Protein AF-A0A7X2CJX0-F1 (afdb_monomer)

pLDDT: mean 87.87, std 13.62, range [45.06, 97.94]

Structure (mmCIF, N/CA/C/O backbone):
data_AF-A0A7X2CJX0-F1
#
_entry.id   AF-A0A7X2CJX0-F1
#
loop_
_atom_site.group_PDB
_atom_site.id
_atom_site.type_symbol
_atom_site.label_atom_id
_atom_site.label_alt_id
_atom_site.label_comp_id
_atom_site.label_asym_id
_atom_site.label_entity_id
_atom_site.label_seq_id
_atom_site.pdbx_PDB_ins_code
_atom_site.Cartn_x
_atom_site.Cartn_y
_atom_site.Cartn_z
_atom_site.occupancy
_atom_site.B_iso_or_equiv
_atom_site.a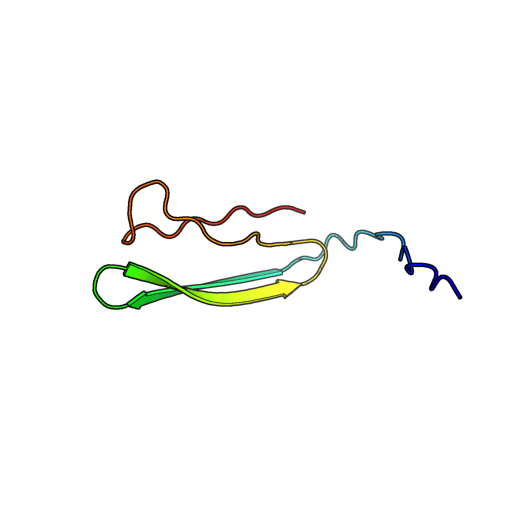uth_seq_id
_atom_site.auth_comp_id
_atom_site.auth_asym_id
_atom_site.auth_atom_id
_atom_site.pdbx_PDB_model_num
ATOM 1 N N . MET A 1 1 ? 36.718 -8.736 -0.121 1.00 45.06 1 MET A N 1
ATOM 2 C CA . MET A 1 1 ? 36.220 -8.979 -1.492 1.00 45.06 1 MET A CA 1
ATOM 3 C C . MET A 1 1 ? 34.906 -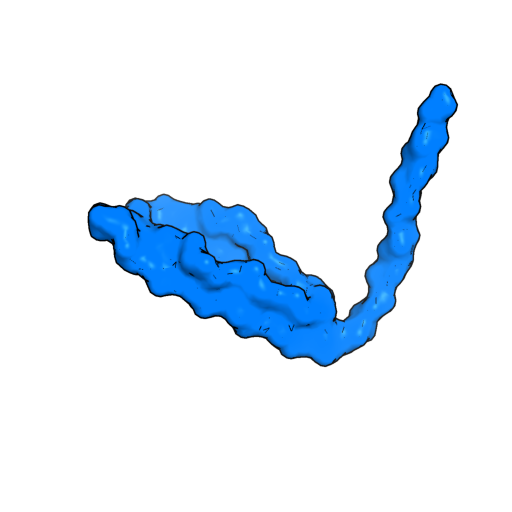8.226 -1.616 1.00 45.06 1 MET A C 1
ATOM 5 O O . MET A 1 1 ? 33.952 -8.614 -0.956 1.00 45.06 1 MET A O 1
ATOM 9 N N . ASN A 1 2 ? 34.878 -7.102 -2.336 1.00 54.84 2 ASN A N 1
ATOM 10 C CA . ASN A 1 2 ? 33.652 -6.314 -2.489 1.00 54.84 2 ASN A CA 1
ATOM 11 C C . ASN A 1 2 ? 32.795 -6.951 -3.582 1.00 54.84 2 ASN A C 1
ATOM 13 O O . ASN A 1 2 ? 33.212 -7.008 -4.735 1.00 54.84 2 ASN A O 1
ATOM 17 N N . VAL A 1 3 ? 31.622 -7.457 -3.203 1.00 62.12 3 VAL A N 1
ATOM 18 C CA . VAL A 1 3 ? 30.632 -7.985 -4.144 1.00 62.12 3 VAL A CA 1
ATOM 19 C C . VAL A 1 3 ? 30.051 -6.801 -4.909 1.00 62.12 3 VAL A C 1
ATOM 21 O O . VAL A 1 3 ? 29.374 -5.953 -4.331 1.00 62.12 3 VAL A O 1
ATOM 24 N N . THR A 1 4 ? 30.348 -6.718 -6.202 1.00 63.25 4 THR A N 1
ATOM 25 C CA . THR A 1 4 ? 29.750 -5.733 -7.102 1.00 63.25 4 THR A CA 1
ATOM 26 C C . THR A 1 4 ? 28.241 -5.966 -7.135 1.00 63.25 4 THR A C 1
ATOM 28 O O . THR A 1 4 ? 27.786 -7.034 -7.546 1.00 63.25 4 THR A O 1
ATOM 31 N N . ALA A 1 5 ? 27.455 -4.993 -6.671 1.00 67.75 5 ALA A N 1
ATOM 32 C CA . ALA A 1 5 ? 26.007 -5.035 -6.816 1.00 67.75 5 ALA A CA 1
ATOM 33 C C . ALA A 1 5 ? 25.670 -5.065 -8.313 1.00 67.75 5 ALA A C 1
ATOM 35 O O . ALA A 1 5 ? 26.110 -4.204 -9.074 1.00 67.75 5 ALA A O 1
ATOM 36 N N . ASN A 1 6 ? 24.927 -6.084 -8.744 1.00 70.62 6 ASN A N 1
ATOM 37 C CA . ASN A 1 6 ? 24.471 -6.199 -10.120 1.00 70.62 6 ASN A CA 1
ATOM 38 C C . ASN A 1 6 ? 23.432 -5.103 -10.396 1.00 70.62 6 ASN A C 1
ATOM 40 O O . ASN A 1 6 ? 22.260 -5.250 -10.048 1.00 70.62 6 ASN A O 1
ATOM 44 N N . THR A 1 7 ? 23.858 -4.001 -11.008 1.00 66.38 7 THR A N 1
ATOM 45 C CA . THR A 1 7 ? 22.969 -2.946 -11.501 1.00 66.38 7 THR A CA 1
ATOM 46 C C . THR A 1 7 ? 22.336 -3.421 -12.805 1.00 66.38 7 THR A C 1
ATOM 48 O O . THR A 1 7 ? 22.716 -2.985 -13.889 1.00 66.38 7 THR A O 1
ATOM 51 N N . ALA A 1 8 ? 21.405 -4.373 -12.720 1.00 69.75 8 ALA A N 1
ATOM 52 C CA . ALA A 1 8 ? 20.593 -4.738 -13.872 1.00 69.75 8 ALA A CA 1
ATOM 53 C C . ALA A 1 8 ? 19.916 -3.463 -14.399 1.00 69.75 8 ALA A C 1
ATOM 55 O O . ALA A 1 8 ? 19.150 -2.815 -13.682 1.00 69.75 8 ALA A O 1
ATOM 56 N N . LEU A 1 9 ? 20.254 -3.074 -15.629 1.00 66.62 9 LEU A N 1
ATOM 57 C CA . LEU A 1 9 ? 19.686 -1.901 -16.280 1.00 66.62 9 LEU A CA 1
ATOM 58 C C . LEU A 1 9 ? 18.175 -2.102 -16.425 1.00 66.62 9 LEU A C 1
ATOM 60 O O . LEU A 1 9 ? 17.717 -3.074 -17.030 1.00 66.62 9 LEU A O 1
ATOM 64 N N . PHE A 1 10 ? 17.404 -1.180 -15.850 1.00 68.25 10 PHE A N 1
ATOM 65 C CA . PHE A 1 10 ? 15.954 -1.158 -15.977 1.00 68.25 10 PHE A CA 1
ATOM 66 C C . PHE A 1 10 ? 15.577 -0.971 -17.449 1.00 68.25 10 PHE A C 1
ATOM 68 O O . PHE A 1 10 ? 15.828 0.073 -18.047 1.00 68.25 10 PHE A O 1
ATOM 75 N N . THR A 1 11 ? 14.996 -2.012 -18.034 1.00 66.25 11 THR A N 1
ATOM 76 C CA . THR A 1 11 ? 14.484 -2.037 -19.405 1.00 66.25 11 THR A CA 1
ATOM 77 C C . THR A 1 11 ? 12.957 -2.071 -19.320 1.00 66.25 11 THR A C 1
ATOM 79 O O . THR A 1 11 ? 12.391 -3.136 -19.067 1.00 66.25 11 THR A O 1
ATOM 82 N N . PRO A 1 12 ? 12.259 -0.925 -19.441 1.00 63.19 12 PRO A N 1
ATOM 83 C CA . PRO A 1 12 ? 10.820 -0.883 -19.226 1.00 63.19 12 PRO A CA 1
ATOM 84 C C . PRO A 1 12 ? 10.088 -1.611 -20.354 1.00 63.19 12 PRO A C 1
ATOM 86 O O . PRO A 1 12 ? 9.892 -1.086 -21.447 1.00 63.19 12 PRO A O 1
ATOM 89 N N . SER A 1 13 ? 9.616 -2.820 -20.070 1.00 63.72 13 SER A N 1
ATOM 90 C CA . SER A 1 13 ? 8.448 -3.368 -20.748 1.00 63.72 13 SER A CA 1
ATOM 91 C C . SER A 1 13 ? 7.211 -2.672 -20.168 1.00 63.72 13 SER A C 1
ATOM 93 O O . SER A 1 13 ? 6.902 -2.868 -18.997 1.00 63.72 13 SER A O 1
ATOM 95 N N . TRP A 1 14 ? 6.502 -1.857 -20.956 1.00 72.75 14 TRP A N 1
ATOM 96 C CA . TRP A 1 14 ? 5.329 -1.088 -20.487 1.00 72.75 14 TRP A CA 1
ATOM 97 C C . TRP A 1 14 ? 4.126 -1.962 -20.085 1.00 72.75 14 TRP A C 1
ATOM 99 O O . TRP A 1 14 ? 3.191 -1.498 -19.440 1.00 72.75 14 TRP A O 1
ATOM 109 N N . HIS A 1 15 ? 4.150 -3.247 -20.442 1.00 87.06 15 HIS A N 1
ATOM 110 C CA . HIS A 1 15 ? 3.152 -4.207 -19.990 1.00 87.06 15 HIS A CA 1
ATOM 111 C C . HIS A 1 15 ? 3.285 -4.406 -18.479 1.00 87.06 15 HIS A C 1
ATOM 113 O O . HIS A 1 15 ? 4.279 -4.956 -17.997 1.00 87.06 15 HIS A O 1
ATOM 119 N N . ALA A 1 16 ? 2.279 -3.942 -17.742 1.00 90.75 16 ALA A N 1
ATOM 120 C CA . ALA A 1 16 ? 2.252 -3.989 -16.294 1.00 90.75 16 ALA A CA 1
ATOM 121 C C . ALA A 1 16 ? 0.883 -4.450 -15.790 1.00 90.75 16 ALA A C 1
ATOM 123 O O . ALA A 1 16 ? -0.148 -4.156 -16.389 1.00 90.75 16 ALA A O 1
ATOM 124 N N . GLU A 1 17 ? 0.889 -5.149 -14.661 1.00 93.25 17 GLU A N 1
ATOM 125 C CA . GLU A 1 17 ? -0.319 -5.578 -13.959 1.00 93.25 17 GLU A CA 1
ATOM 126 C C . GLU A 1 17 ? -0.122 -5.337 -12.466 1.00 93.25 17 GLU A C 1
ATOM 128 O O . GLU A 1 17 ? 0.987 -5.486 -11.945 1.00 93.25 17 GLU A O 1
ATOM 133 N N . LEU A 1 18 ? -1.193 -4.969 -11.771 1.00 95.12 18 LEU A N 1
ATOM 134 C CA . LEU A 1 18 ? -1.190 -4.788 -10.330 1.00 95.12 18 LEU A CA 1
ATOM 135 C C . LEU A 1 18 ? -2.464 -5.381 -9.733 1.00 95.12 18 LEU A C 1
ATOM 137 O O . LEU A 1 18 ? -3.566 -4.974 -10.086 1.00 95.12 18 LEU A O 1
ATOM 141 N N . ALA A 1 19 ? -2.297 -6.303 -8.789 1.00 97.25 19 ALA A N 1
ATOM 142 C CA . ALA A 1 19 ? -3.385 -6.873 -8.010 1.00 97.25 19 ALA A CA 1
ATOM 143 C C . ALA A 1 19 ? -3.153 -6.589 -6.522 1.00 97.25 19 ALA A C 1
ATOM 145 O O . ALA A 1 19 ? -2.171 -7.050 -5.922 1.00 97.25 19 ALA A O 1
ATOM 146 N N . LEU A 1 20 ? -4.075 -5.824 -5.935 1.00 97.31 20 LEU A N 1
ATOM 147 C CA . LEU A 1 20 ? -4.079 -5.451 -4.525 1.00 97.31 20 LEU A CA 1
ATOM 148 C C . LEU A 1 20 ? -5.354 -5.953 -3.860 1.00 97.31 20 LEU A C 1
ATOM 150 O O . LEU A 1 20 ? -6.441 -5.862 -4.421 1.00 97.31 20 LEU A O 1
ATOM 154 N N . GLY A 1 21 ? -5.200 -6.484 -2.654 1.00 97.44 21 GLY A N 1
ATOM 155 C CA . GLY A 1 21 ? -6.303 -6.936 -1.817 1.00 97.44 21 GLY A CA 1
ATOM 156 C C . GLY A 1 21 ? -6.181 -6.330 -0.432 1.00 97.44 21 GLY A C 1
ATOM 157 O O . GLY A 1 21 ? -5.074 -6.225 0.106 1.00 97.44 21 GLY A O 1
ATOM 158 N N . TYR A 1 22 ? -7.321 -5.957 0.140 1.00 97.44 22 TYR A N 1
ATOM 159 C CA . TYR A 1 22 ? -7.432 -5.368 1.467 1.00 97.44 22 TYR A CA 1
ATOM 160 C C . TYR A 1 22 ? -8.504 -6.110 2.252 1.00 97.44 22 TYR A C 1
ATOM 162 O O . TYR A 1 22 ? -9.556 -6.449 1.716 1.00 97.44 22 TYR A O 1
ATOM 170 N N . GLY A 1 23 ? -8.224 -6.377 3.520 1.00 97.69 23 GLY A N 1
ATOM 171 C CA . GLY A 1 23 ? -9.134 -7.057 4.425 1.00 97.69 23 GLY A CA 1
ATOM 172 C C . GLY A 1 23 ? -9.256 -6.305 5.737 1.00 97.69 23 GLY A C 1
ATOM 173 O O . GLY A 1 23 ? -8.291 -5.721 6.229 1.00 97.69 23 GLY A O 1
ATOM 174 N N . ARG A 1 24 ? -10.450 -6.347 6.322 1.00 97.38 24 ARG A N 1
ATOM 175 C CA . ARG A 1 24 ? -10.693 -5.874 7.683 1.00 97.38 24 ARG A CA 1
ATOM 176 C C . ARG A 1 24 ? -10.000 -6.812 8.675 1.00 97.38 24 ARG A C 1
ATOM 178 O O . ARG A 1 24 ? -10.150 -8.028 8.582 1.00 97.38 24 ARG A O 1
ATOM 185 N N . PHE A 1 25 ? -9.270 -6.257 9.633 1.00 96.50 25 PHE A N 1
ATOM 186 C CA . PHE A 1 25 ? -8.677 -6.994 10.745 1.00 96.50 25 PHE A CA 1
ATOM 187 C C . PHE A 1 25 ? -8.931 -6.236 12.049 1.00 96.50 25 PHE A C 1
ATOM 189 O O . PHE A 1 25 ? -8.233 -5.264 12.353 1.00 96.50 25 PHE A O 1
ATOM 196 N N . GLY A 1 26 ? -9.951 -6.666 12.798 1.00 96.12 26 GLY A N 1
ATOM 197 C CA . GLY A 1 26 ? -10.458 -5.912 13.945 1.00 96.12 26 GLY A CA 1
ATOM 198 C C . GLY A 1 26 ? -10.813 -4.491 13.519 1.00 96.12 26 GLY A C 1
ATOM 199 O O . GLY A 1 26 ? -11.530 -4.317 12.535 1.00 96.12 26 GLY A O 1
ATOM 200 N N . ASP A 1 27 ? -10.217 -3.503 14.191 1.00 95.75 27 ASP A N 1
ATOM 201 C CA . ASP A 1 27 ? -10.404 -2.088 13.869 1.00 95.75 27 ASP A CA 1
ATOM 202 C C . ASP A 1 27 ? -9.491 -1.525 12.777 1.00 95.75 27 ASP A C 1
ATOM 204 O O . ASP A 1 27 ? -9.612 -0.358 12.409 1.00 95.75 27 ASP A O 1
ATOM 208 N N . SER A 1 28 ? -8.675 -2.368 12.141 1.00 97.12 28 SER A N 1
ATOM 209 C CA . SER A 1 28 ? -7.773 -1.962 11.058 1.00 97.12 28 SER A CA 1
ATOM 210 C C . SER A 1 28 ? -8.178 -2.485 9.678 1.00 97.12 28 SER A C 1
ATOM 212 O O . SER A 1 28 ? -8.886 -3.487 9.557 1.00 97.12 28 SER A O 1
ATOM 214 N N . THR A 1 29 ? -7.704 -1.831 8.621 1.00 97.94 29 THR A N 1
ATOM 215 C CA . THR A 1 29 ? -7.714 -2.366 7.251 1.00 97.94 29 THR A CA 1
ATOM 216 C C . THR A 1 29 ? -6.302 -2.797 6.902 1.00 97.94 29 THR A C 1
ATOM 218 O O . THR A 1 29 ? -5.382 -1.996 6.960 1.00 97.94 29 THR A O 1
ATOM 221 N N . ARG A 1 30 ? -6.091 -4.060 6.533 1.00 96.69 30 ARG A N 1
ATOM 222 C CA . ARG A 1 30 ? -4.759 -4.603 6.255 1.00 96.69 30 ARG A CA 1
ATOM 223 C C . ARG A 1 30 ? -4.654 -5.118 4.822 1.00 96.69 30 ARG A C 1
ATOM 225 O O . ARG A 1 30 ? -5.596 -5.714 4.308 1.00 96.69 30 ARG A O 1
ATOM 232 N N . PRO A 1 31 ? -3.496 -4.950 4.177 1.00 96.94 31 PRO A N 1
ATOM 233 C CA . PRO A 1 31 ? -3.234 -5.514 2.860 1.00 96.94 31 PRO A CA 1
ATOM 234 C C . PRO A 1 31 ? -3.101 -7.040 2.932 1.00 96.94 31 PRO A C 1
ATOM 236 O O . PRO A 1 31 ? -2.254 -7.554 3.664 1.00 96.94 31 PRO A O 1
ATOM 239 N N . THR A 1 32 ? -3.907 -7.747 2.146 1.00 97.38 32 THR A N 1
ATOM 240 C CA . THR A 1 32 ? -3.975 -9.217 2.080 1.00 97.38 32 THR A CA 1
ATOM 241 C C . THR A 1 32 ? -3.351 -9.783 0.807 1.00 97.38 32 THR A C 1
ATOM 243 O O . THR A 1 32 ? -2.880 -10.917 0.811 1.00 97.38 32 THR A O 1
ATOM 246 N N . LEU A 1 33 ? -3.283 -8.989 -0.266 1.00 97.00 33 LEU A N 1
ATOM 247 C CA . LEU A 1 33 ? -2.648 -9.358 -1.530 1.00 97.00 33 LEU A CA 1
ATOM 248 C C . LEU A 1 33 ? -1.812 -8.195 -2.060 1.00 97.00 33 LEU A C 1
ATOM 250 O O . LEU A 1 33 ? -2.257 -7.047 -2.061 1.00 97.00 33 LEU A O 1
ATOM 254 N N . ARG A 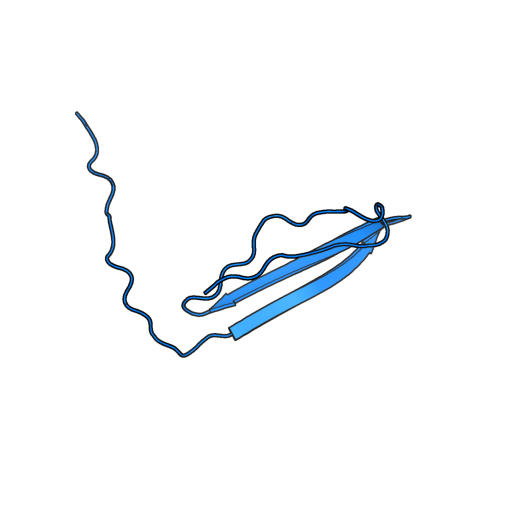1 34 ? -0.608 -8.516 -2.539 1.00 95.12 34 ARG A N 1
ATOM 255 C CA . ARG A 1 34 ? 0.269 -7.613 -3.289 1.00 95.12 34 ARG A CA 1
ATOM 256 C C . ARG A 1 34 ? 0.998 -8.399 -4.372 1.00 95.12 34 ARG A C 1
ATOM 258 O O . ARG A 1 34 ? 1.991 -9.061 -4.085 1.00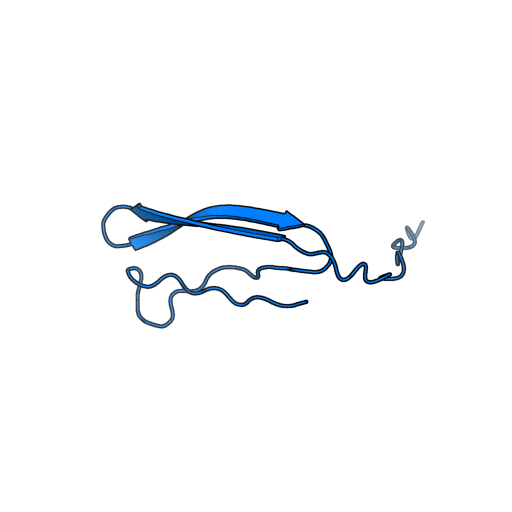 95.12 34 ARG A O 1
ATOM 265 N N . ARG A 1 35 ? 0.501 -8.336 -5.606 1.00 95.50 35 ARG A N 1
ATOM 266 C CA . ARG A 1 35 ? 1.171 -8.893 -6.789 1.00 95.50 35 ARG A CA 1
ATOM 267 C C . ARG A 1 35 ? 1.324 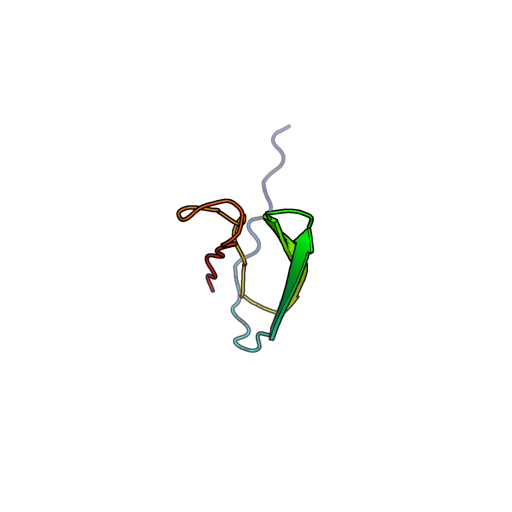-7.804 -7.835 1.00 95.50 35 ARG A C 1
ATOM 269 O O . ARG A 1 35 ? 0.387 -7.047 -8.059 1.00 95.50 35 ARG A O 1
ATOM 276 N N . HIS A 1 36 ? 2.486 -7.743 -8.472 1.00 93.56 36 HIS A N 1
ATOM 277 C CA . HIS A 1 36 ? 2.736 -6.833 -9.581 1.00 93.56 36 HIS A CA 1
ATOM 278 C C . HIS A 1 36 ? 3.530 -7.538 -10.683 1.00 93.56 36 HIS A C 1
ATOM 280 O O . HIS A 1 36 ? 4.341 -8.424 -10.404 1.00 93.56 36 HIS A O 1
ATOM 286 N N . LEU A 1 37 ? 3.300 -7.124 -11.925 1.00 91.31 37 LEU A N 1
ATOM 287 C CA . LEU A 1 37 ? 4.041 -7.538 -13.110 1.00 91.31 37 LEU A CA 1
ATOM 288 C C . LEU A 1 37 ? 4.647 -6.301 -13.777 1.00 91.31 37 LEU A C 1
ATOM 290 O O . LEU A 1 37 ? 4.033 -5.234 -13.795 1.00 91.31 37 LEU A O 1
ATOM 294 N N . GLY A 1 38 ? 5.850 -6.451 -14.329 1.00 89.94 38 GLY A N 1
ATOM 295 C CA . GLY A 1 38 ? 6.530 -5.371 -15.036 1.00 89.94 38 GLY A CA 1
ATOM 296 C C . GLY A 1 38 ? 7.058 -4.277 -14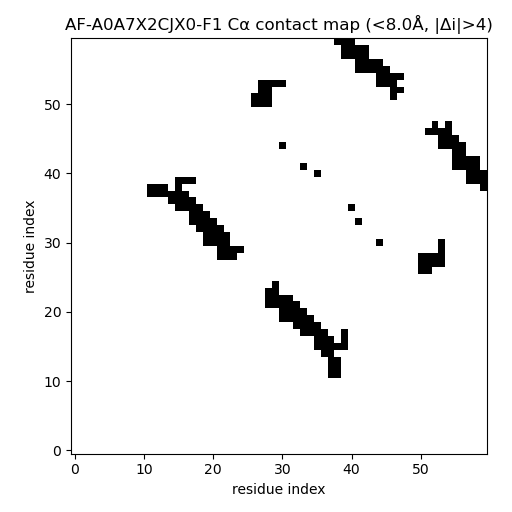.091 1.00 89.94 38 GLY A C 1
ATOM 297 O O . GLY A 1 38 ? 7.514 -4.592 -12.982 1.00 89.94 38 GLY A O 1
ATOM 298 N N . PRO A 1 39 ? 7.064 -3.001 -14.515 1.00 90.50 39 PRO A N 1
ATOM 299 C CA . PRO A 1 39 ? 7.747 -1.917 -13.808 1.00 90.50 39 PRO A CA 1
ATOM 300 C C . PRO A 1 39 ? 7.025 -1.417 -12.549 1.00 90.50 39 PRO A C 1
ATOM 302 O O . PRO A 1 39 ? 7.661 -0.795 -11.706 1.00 90.50 39 PRO A O 1
ATOM 305 N N . LEU A 1 40 ? 5.742 -1.743 -12.355 1.00 91.31 40 LEU A N 1
ATOM 306 C CA . LEU A 1 40 ? 4.978 -1.274 -11.195 1.00 91.31 40 LEU A CA 1
ATOM 307 C C . LEU A 1 40 ? 5.591 -1.749 -9.873 1.00 91.31 40 LEU A C 1
ATOM 309 O O . LEU A 1 40 ? 5.939 -2.921 -9.709 1.00 91.31 40 LEU A O 1
ATOM 313 N N . ARG A 1 41 ? 5.698 -0.843 -8.903 1.00 91.19 41 ARG A N 1
ATOM 314 C CA . ARG A 1 41 ? 6.106 -1.129 -7.524 1.00 91.19 41 ARG A CA 1
ATOM 315 C C . ARG A 1 41 ? 5.115 -0.499 -6.557 1.00 91.19 41 ARG A C 1
ATOM 317 O O . ARG A 1 41 ? 4.592 0.586 -6.790 1.00 91.19 41 ARG A O 1
ATOM 324 N N . VAL A 1 42 ? 4.890 -1.183 -5.441 1.00 94.62 42 VAL A N 1
ATOM 325 C CA . VAL A 1 42 ? 4.028 -0.717 -4.353 1.00 94.62 42 VAL A CA 1
ATOM 326 C C . VAL A 1 42 ? 4.881 -0.537 -3.111 1.00 94.62 42 VAL A C 1
ATOM 328 O O . VAL A 1 42 ? 5.548 -1.476 -2.675 1.00 94.62 42 VAL A O 1
ATOM 331 N N . GLN A 1 43 ? 4.871 0.662 -2.541 1.00 94.44 43 GLN A N 1
ATOM 332 C CA . GLN A 1 43 ? 5.628 0.946 -1.327 1.00 94.44 43 GLN A CA 1
ATOM 333 C C . GLN A 1 43 ? 4.950 0.353 -0.082 1.00 94.44 43 GLN A C 1
ATOM 335 O O . GLN A 1 43 ? 3.831 -0.170 -0.123 1.00 94.44 43 GLN A O 1
ATOM 340 N N . LYS A 1 44 ? 5.640 0.421 1.062 1.00 94.94 44 LYS A N 1
ATOM 341 C CA . LYS A 1 44 ? 5.064 0.024 2.349 1.00 94.94 44 LYS A CA 1
ATOM 342 C C . LYS A 1 44 ? 3.780 0.824 2.598 1.00 94.94 44 LYS A C 1
ATOM 344 O O . LYS A 1 44 ? 3.749 2.034 2.411 1.00 94.94 44 LYS A O 1
ATOM 349 N N . HIS A 1 45 ? 2.735 0.119 3.020 1.00 95.31 45 HIS A N 1
ATOM 350 C CA . HIS A 1 45 ? 1.475 0.747 3.398 1.00 95.31 45 HIS A CA 1
ATOM 351 C C . HIS A 1 45 ? 1.636 1.680 4.598 1.00 95.31 45 HIS A C 1
ATOM 353 O O . HIS A 1 45 ? 2.479 1.445 5.468 1.00 95.31 45 HIS A O 1
ATOM 359 N N . LEU A 1 46 ? 0.779 2.688 4.644 1.00 96.94 46 LEU A N 1
ATOM 360 C CA . LEU A 1 46 ? 0.726 3.711 5.680 1.00 96.94 46 LEU A CA 1
ATOM 361 C C . LEU A 1 46 ? -0.721 3.915 6.161 1.00 96.94 46 LEU A C 1
ATOM 363 O O . LEU A 1 46 ? -1.654 3.417 5.533 1.00 96.94 46 LEU A O 1
ATOM 367 N N . TYR A 1 47 ? -0.877 4.595 7.295 1.00 96.94 47 TYR A N 1
ATOM 368 C CA . TYR A 1 47 ? -2.154 4.830 7.984 1.00 96.94 47 TYR A CA 1
ATOM 369 C C . TYR A 1 47 ? -2.226 6.294 8.437 1.00 96.94 47 TYR A C 1
ATOM 371 O O . TYR A 1 47 ? -2.231 6.569 9.635 1.00 96.94 47 TYR A O 1
ATOM 379 N N . ALA A 1 48 ? -2.165 7.250 7.503 1.00 96.12 48 ALA A N 1
ATOM 380 C CA . ALA A 1 48 ? -2.094 8.669 7.870 1.00 96.12 48 ALA A CA 1
ATOM 381 C C . ALA A 1 48 ? -3.387 9.170 8.536 1.00 96.12 48 ALA A C 1
ATOM 383 O O . ALA A 1 48 ? -3.340 10.070 9.368 1.00 96.12 48 ALA A O 1
ATOM 384 N N . GLU A 1 49 ? -4.522 8.559 8.194 1.00 96.50 49 GLU A N 1
ATOM 385 C CA . GLU A 1 49 ? -5.858 8.910 8.696 1.00 96.50 49 GLU A CA 1
ATOM 386 C C . GLU A 1 49 ? -6.323 8.021 9.860 1.00 96.50 49 GLU A C 1
ATOM 388 O O . GLU A 1 49 ? -7.393 8.251 10.409 1.00 96.50 49 GLU A O 1
ATOM 393 N N . GLY A 1 50 ? -5.527 7.023 10.255 1.00 97.00 50 GLY A N 1
ATOM 394 C CA . GLY A 1 50 ? -5.901 6.034 11.269 1.00 97.00 50 GLY A CA 1
ATOM 395 C C . GLY A 1 50 ? -5.852 4.588 10.756 1.00 97.00 50 GLY A C 1
ATOM 396 O O . GLY A 1 50 ? -5.715 4.352 9.551 1.00 97.00 50 GLY A O 1
ATOM 397 N N . PRO A 1 51 ? -5.900 3.591 11.663 1.00 96.44 51 PRO A N 1
ATOM 398 C CA . PRO A 1 51 ? -5.758 2.168 11.332 1.00 96.44 51 PRO A CA 1
ATOM 399 C C . PRO A 1 51 ? -6.829 1.630 10.368 1.00 96.44 51 PRO A C 1
ATOM 401 O O . PRO A 1 51 ? -6.600 0.632 9.680 1.00 96.44 51 PRO A O 1
ATOM 404 N N . GLU A 1 52 ? -7.993 2.265 10.305 1.00 96.56 52 GLU A N 1
ATOM 405 C CA . GLU A 1 52 ? -9.105 1.932 9.423 1.00 96.56 52 GLU A CA 1
ATOM 406 C C . GLU A 1 52 ? -8.827 2.274 7.950 1.00 96.56 52 GLU A C 1
ATOM 408 O O . GLU A 1 52 ? -9.371 1.602 7.068 1.00 96.56 52 GLU A O 1
ATOM 413 N N . VAL A 1 53 ? -7.928 3.230 7.671 1.00 96.25 53 VAL A N 1
ATOM 414 C CA . VAL A 1 53 ? -7.570 3.658 6.309 1.00 96.25 53 VAL A CA 1
ATOM 415 C C . VAL A 1 53 ? -6.155 3.204 5.948 1.00 96.25 53 VAL A C 1
ATOM 417 O O . VAL A 1 53 ? -5.156 3.826 6.302 1.00 96.25 53 VAL A O 1
ATOM 420 N N . CYS A 1 54 ? -6.059 2.112 5.187 1.00 97.12 54 CYS A N 1
ATOM 421 C CA . CYS A 1 54 ? -4.791 1.644 4.633 1.00 97.12 54 CYS A CA 1
ATOM 422 C C . CYS A 1 54 ? -4.478 2.364 3.319 1.00 97.12 54 CYS A C 1
ATOM 424 O O . CYS A 1 54 ? -5.237 2.258 2.358 1.00 97.12 54 CYS A O 1
ATOM 426 N N . GLN A 1 55 ? -3.337 3.042 3.255 1.00 97.19 55 GLN A N 1
ATOM 427 C CA . GLN A 1 55 ? -2.911 3.811 2.089 1.00 97.19 55 GLN A CA 1
ATOM 428 C C . GLN A 1 55 ? -1.675 3.186 1.437 1.00 97.19 55 GLN A C 1
ATOM 430 O O . GLN A 1 55 ? -0.777 2.671 2.112 1.00 97.19 55 GLN A O 1
ATOM 435 N N . HIS A 1 56 ? -1.614 3.260 0.107 1.00 96.12 56 HIS A N 1
ATOM 436 C CA . HIS A 1 56 ? -0.506 2.763 -0.706 1.00 96.12 56 HIS A CA 1
ATOM 437 C C . HIS A 1 56 ? -0.016 3.819 -1.680 1.00 96.12 56 HIS A C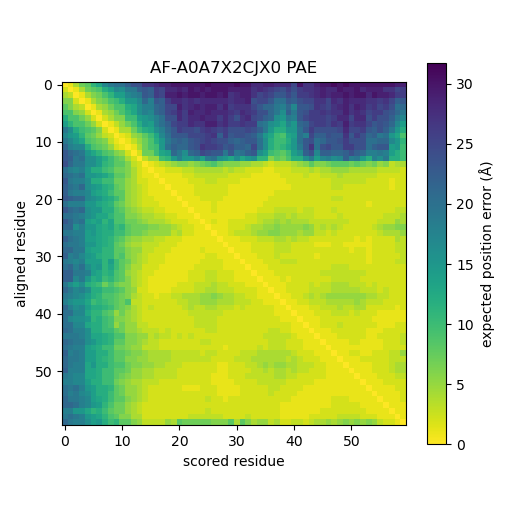 1
ATOM 439 O O . HIS A 1 56 ? -0.808 4.453 -2.367 1.00 96.12 56 HIS A O 1
ATOM 445 N N . ILE A 1 57 ? 1.306 3.929 -1.789 1.00 95.62 57 ILE A N 1
ATOM 446 C CA . ILE A 1 57 ?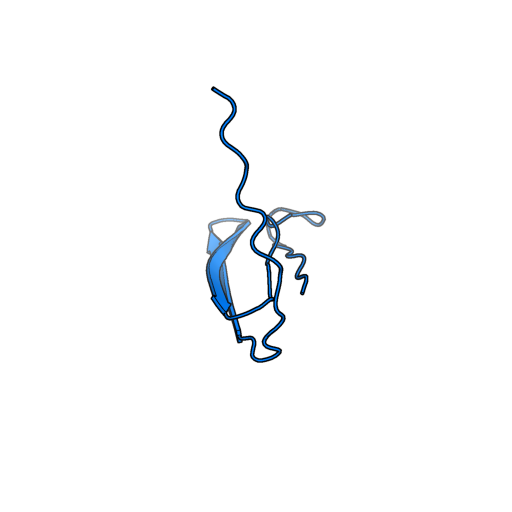 1.961 4.681 -2.858 1.00 95.62 57 ILE A CA 1
ATOM 447 C C . ILE A 1 57 ? 2.399 3.683 -3.930 1.00 95.62 57 ILE A C 1
ATOM 449 O O . ILE A 1 57 ? 3.060 2.682 -3.624 1.00 95.62 57 ILE A O 1
ATOM 453 N N . ILE A 1 58 ? 2.026 3.962 -5.176 1.00 94.38 58 ILE A N 1
ATOM 454 C CA . ILE A 1 58 ? 2.349 3.158 -6.357 1.00 94.38 58 ILE A CA 1
ATOM 455 C C . ILE A 1 58 ? 3.283 3.983 -7.246 1.00 94.38 58 ILE A C 1
ATOM 457 O O . ILE A 1 58 ? 3.033 5.165 -7.466 1.00 94.38 58 ILE A O 1
ATOM 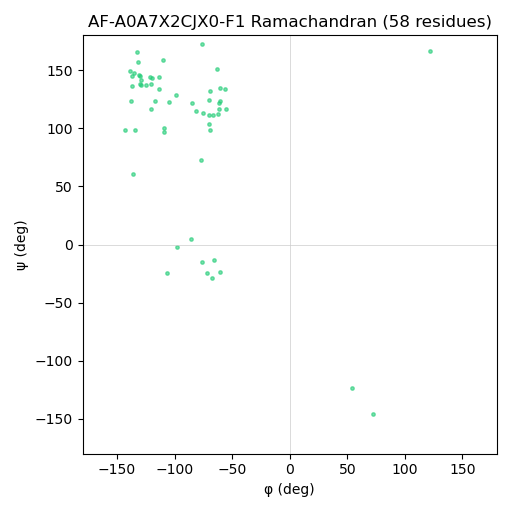461 N N . VAL A 1 59 ? 4.359 3.366 -7.735 1.00 92.25 59 VAL A N 1
ATOM 462 C CA . VAL A 1 59 ? 5.349 3.989 -8.633 1.00 92.25 59 VAL A CA 1
ATOM 463 C C . VAL A 1 59 ? 5.631 3.072 -9.829 1.00 92.25 59 VAL A C 1
ATOM 465 O O . VAL A 1 59 ? 5.418 1.860 -9.724 1.00 92.25 59 VAL A O 1
ATOM 468 N N . HIS A 1 60 ? 6.103 3.627 -10.947 1.00 86.38 60 HIS A N 1
ATOM 469 C CA . HIS A 1 60 ? 6.490 2.887 -12.154 1.00 86.38 60 HIS A CA 1
ATOM 470 C C . HIS A 1 60 ? 7.801 3.408 -12.745 1.00 86.38 60 HIS A C 1
ATOM 472 O O . HIS A 1 60 ? 8.043 4.632 -12.644 1.00 86.38 60 HIS A O 1
#

Secondary structure (DSSP, 8-state):
----------------EEEEEEEEETTEEEEEEEEEETT-EEPPPB-TT-TT--B--EE-

Solvent-accessible surface area (backbone atoms only — not comparable to full-atom values): 3952 Å² total; per-residue (Å²): 133,86,80,77,77,82,78,75,77,88,73,84,54,85,68,60,48,77,48,78,36,74,42,79,53,88,80,27,36,42,80,74,39,84,49,68,35,63,59,49,46,72,54,81,70,46,48,94,88,36,58,61,44,64,42,75,53,75,49,111

Organism: NCBI:txid1608996

Mean predicted aligned error: 8.03 Å

Radius of gyration: 15.91 Å; Cα contacts (8 Å, |Δi|>4): 92; chains: 1; bounding box: 47×18×35 Å

Foldseek 3Di:
DDDPDPPPPQDFPVDKDWDWDWDDDPQAIDTPDTDMDTPKDKDDWDAPPHRHDTDIDIDD

Sequence (60 aa):
MNVTANTALFTPSWHAELALGYGRFGDSTRPTLRRHLGPLRVQKHLYAEGPEVCQHIIVH

Nearest PDB structures (foldseek):
  8hcn-assembly1_D  TM=8.939E-01  e=1.692E-01  Klebsiella pneumoniae